Protein AF-Q4T9I2-F1 (afdb_monomer)

Organism: Tetraodon nigroviridis (NCBI:txid99883)

Radius of gyration: 19.8 Å; Cα contacts (8 Å, |Δi|>4): 60; chains: 1; bounding box: 46×40×47 Å

Sequence (97 aa):
KVNWGKSEALMAGGGLGEGLTLPGGLQWRSGGLRYLGVFLGEESFMRRNWEDSLEKTRGKLEKWKWLLPKMSFRGRTLHKTHVLYRCRKPPEKPFIK

Secondary structure (DSSP, 8-state):
---GGG--EE--SSSS-SS-PPGGGPPEESSEEEETTEEEESHHHHGGGTTTHHHHHHHHHHHHTTTGGGS-HHHHHHHHHHHHHTTPPPPSS----

pLDDT: mean 75.13, std 12.27, range [40.38, 92.0]

Foldseek 3Di:
DDDLVPDEDEDDDPDPPPDDDDPPRHDYDPAFDQDPNQTDGDPVRNCVSQPCLVVVLVVVVVVCVVVLVVDDPVVNVVVNVVSVVVNDDDPPDPPDD

Solvent-accessible surface area (backbone atoms only — not comparable to full-atom values): 6291 Å² total; per-residue (Å²): 136,86,64,41,93,81,48,78,45,64,81,84,71,94,83,75,71,95,79,66,85,51,77,76,77,37,53,83,41,82,61,47,44,76,54,99,87,42,44,40,68,38,69,80,46,34,49,65,62,50,75,56,42,65,59,57,48,48,56,53,52,59,73,40,56,81,51,48,77,79,42,55,72,68,54,44,50,53,50,53,50,55,58,48,62,77,62,58,73,77,71,98,57,82,89,76,126

Structure (mmCIF, N/CA/C/O backbone):
data_AF-Q4T9I2-F1
#
_entry.id   AF-Q4T9I2-F1
#
loop_
_atom_site.group_PDB
_atom_site.id
_atom_site.type_symbol
_atom_site.label_atom_id
_atom_site.label_alt_id
_atom_site.label_comp_id
_atom_site.label_asym_id
_atom_site.label_entity_id
_atom_site.label_seq_id
_atom_site.pdbx_PDB_ins_code
_atom_site.Cartn_x
_atom_site.Cartn_y
_atom_site.Cartn_z
_atom_site.occupancy
_atom_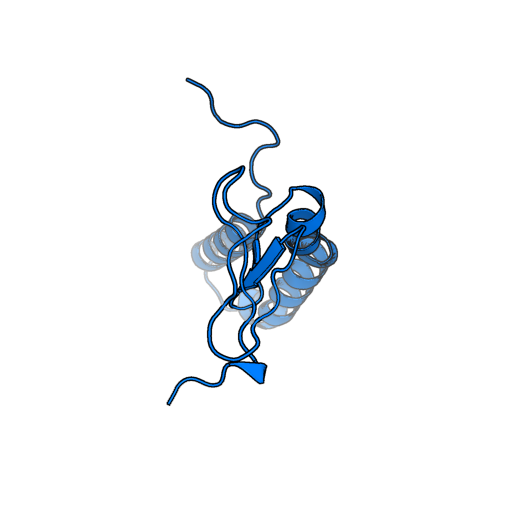site.B_iso_or_equiv
_atom_site.auth_seq_id
_atom_site.auth_comp_id
_atom_site.auth_asym_id
_atom_site.auth_atom_id
_atom_site.pdbx_PDB_model_num
ATOM 1 N N . LYS A 1 1 ? 11.654 -24.221 -7.818 1.00 72.12 1 LYS A N 1
ATOM 2 C CA . LYS A 1 1 ? 11.642 -23.719 -9.217 1.00 72.12 1 LYS A CA 1
ATOM 3 C C . LYS A 1 1 ? 11.051 -22.311 -9.206 1.00 72.12 1 LYS A C 1
ATOM 5 O O . LYS A 1 1 ? 9.924 -22.165 -8.754 1.00 72.12 1 LYS A O 1
ATOM 10 N N . VAL A 1 2 ? 11.821 -21.289 -9.585 1.00 73.06 2 VAL A N 1
ATOM 11 C CA . VAL A 1 2 ? 11.364 -19.884 -9.604 1.00 73.06 2 VAL A CA 1
ATOM 12 C C . VAL A 1 2 ? 10.504 -19.650 -10.849 1.00 73.06 2 VAL A C 1
ATOM 14 O O . VAL A 1 2 ? 10.830 -20.163 -11.919 1.00 73.06 2 VAL A O 1
ATOM 17 N N . ASN A 1 3 ? 9.390 -18.925 -10.709 1.00 77.31 3 ASN A N 1
ATOM 18 C CA . ASN A 1 3 ? 8.522 -18.564 -11.830 1.00 77.31 3 ASN A CA 1
ATOM 19 C C . ASN A 1 3 ? 8.876 -17.164 -12.338 1.00 77.31 3 ASN A C 1
ATOM 21 O O . ASN A 1 3 ? 8.281 -16.174 -11.919 1.00 77.31 3 ASN A O 1
ATOM 25 N N . TRP A 1 4 ? 9.842 -17.111 -13.250 1.00 78.19 4 TRP A N 1
ATOM 26 C CA . TRP A 1 4 ? 10.349 -15.866 -13.822 1.00 78.19 4 TRP A CA 1
ATOM 27 C C . TRP A 1 4 ? 9.269 -15.048 -14.546 1.00 78.19 4 TRP A C 1
ATOM 29 O O . TRP A 1 4 ? 9.277 -13.830 -14.454 1.00 78.19 4 TRP A O 1
ATOM 39 N N . GLY A 1 5 ? 8.257 -15.685 -15.148 1.00 73.12 5 GLY A N 1
ATOM 40 C CA . GLY A 1 5 ? 7.162 -14.975 -15.827 1.00 73.12 5 GLY A CA 1
ATOM 41 C C . GLY A 1 5 ? 6.255 -14.146 -14.906 1.00 73.12 5 GLY A C 1
ATOM 42 O O . GLY A 1 5 ? 5.460 -13.349 -15.393 1.00 73.12 5 GLY A O 1
ATOM 43 N N . LYS A 1 6 ? 6.352 -14.324 -13.581 1.00 74.06 6 LYS A N 1
ATOM 44 C CA . LYS A 1 6 ? 5.627 -13.528 -12.570 1.00 74.06 6 LYS A CA 1
ATOM 45 C C . LYS A 1 6 ? 6.547 -12.624 -11.749 1.00 74.06 6 LYS A C 1
ATOM 47 O O . LYS A 1 6 ? 6.090 -11.997 -10.794 1.00 74.06 6 LYS A O 1
ATOM 52 N N . SER A 1 7 ? 7.836 -12.616 -12.061 1.00 73.31 7 SER A N 1
ATOM 53 C CA . SER A 1 7 ? 8.844 -11.873 -11.323 1.00 73.31 7 SER A CA 1
ATOM 54 C C . SER A 1 7 ? 9.195 -10.606 -12.096 1.00 73.31 7 SER A C 1
ATOM 56 O O . SER A 1 7 ? 9.432 -10.641 -13.297 1.00 73.31 7 SER A O 1
ATOM 58 N N . GLU A 1 8 ? 9.217 -9.479 -11.395 1.00 73.69 8 GLU A N 1
ATOM 59 C CA . GLU A 1 8 ? 9.628 -8.186 -11.937 1.00 73.69 8 GLU A CA 1
ATOM 60 C C . GLU A 1 8 ? 10.957 -7.794 -11.288 1.00 73.69 8 GLU A C 1
ATOM 62 O O . GLU A 1 8 ? 11.130 -7.970 -10.078 1.00 73.69 8 GLU A O 1
ATOM 67 N N . ALA A 1 9 ? 11.889 -7.263 -12.078 1.00 74.12 9 ALA A N 1
ATOM 68 C CA . ALA A 1 9 ? 13.119 -6.692 -11.549 1.00 74.12 9 ALA A CA 1
ATOM 69 C C . ALA A 1 9 ? 12.998 -5.177 -11.443 1.00 74.12 9 ALA A C 1
ATOM 71 O O . ALA A 1 9 ? 12.687 -4.486 -12.416 1.00 74.12 9 ALA A O 1
ATOM 72 N N . LEU A 1 10 ? 13.287 -4.676 -10.246 1.00 73.50 10 LEU A N 1
ATOM 73 C CA . LEU A 1 10 ? 13.434 -3.257 -9.981 1.00 73.50 10 LEU A CA 1
ATOM 74 C C . LEU A 1 10 ? 14.902 -2.959 -9.711 1.00 73.50 10 LEU A C 1
ATOM 76 O O . LEU A 1 10 ? 15.562 -3.655 -8.939 1.00 73.50 10 LEU A O 1
ATOM 80 N N . MET A 1 11 ? 15.390 -1.898 -10.333 1.00 70.44 11 MET A N 1
ATOM 81 C CA . MET A 1 11 ? 16.733 -1.403 -10.107 1.00 70.44 11 MET A CA 1
ATOM 82 C C . MET A 1 11 ? 16.794 -0.658 -8.768 1.00 70.44 11 MET A C 1
ATOM 84 O O . MET A 1 11 ? 16.131 0.361 -8.583 1.00 70.44 11 MET A O 1
ATOM 88 N N . ALA A 1 12 ? 17.575 -1.178 -7.823 1.00 60.69 12 ALA A N 1
ATOM 89 C CA . ALA A 1 12 ? 17.846 -0.519 -6.550 1.00 60.69 12 ALA A CA 1
ATOM 90 C C . ALA A 1 12 ? 19.249 0.104 -6.603 1.00 60.69 12 ALA A C 1
ATOM 92 O O . ALA A 1 12 ? 20.245 -0.611 -6.552 1.00 60.69 12 ALA A O 1
ATOM 93 N N . GLY A 1 13 ? 19.316 1.433 -6.725 1.00 57.88 13 GLY A N 1
ATOM 94 C CA . GLY A 1 13 ? 20.568 2.189 -6.858 1.00 57.88 13 GLY A CA 1
ATOM 95 C C . GLY A 1 13 ? 20.759 2.751 -8.267 1.00 57.88 13 GLY A C 1
ATOM 96 O O . GLY A 1 13 ? 20.441 2.096 -9.254 1.00 57.88 13 GLY A O 1
ATOM 97 N N . GLY A 1 14 ? 21.225 3.997 -8.366 1.00 56.56 14 GLY A N 1
ATOM 98 C CA . GLY A 1 14 ? 21.393 4.684 -9.646 1.00 56.56 14 GLY A CA 1
ATOM 99 C C . GLY A 1 14 ? 22.595 4.158 -10.434 1.00 56.56 14 GLY A C 1
ATOM 100 O O . GLY A 1 14 ? 23.713 4.187 -9.931 1.00 56.56 14 GLY A O 1
ATOM 101 N N . GLY A 1 15 ? 22.369 3.725 -11.678 1.00 55.34 15 GLY A N 1
ATOM 102 C CA . GLY A 1 15 ? 23.402 3.751 -12.727 1.00 55.34 15 GLY A CA 1
ATOM 103 C C . GLY A 1 15 ? 23.986 2.434 -13.266 1.00 55.34 15 GLY A C 1
ATOM 104 O O . GLY A 1 15 ? 24.778 2.493 -14.191 1.00 55.34 15 GLY A O 1
ATOM 105 N N . LEU A 1 16 ? 23.613 1.248 -12.777 1.00 55.81 16 LEU A N 1
ATOM 106 C CA . LEU A 1 16 ? 24.128 -0.050 -13.279 1.00 55.81 16 LEU A CA 1
ATOM 107 C C . LEU A 1 16 ? 23.270 -0.762 -14.360 1.00 55.81 16 LEU A C 1
ATOM 109 O O . LEU A 1 16 ? 23.584 -1.882 -14.752 1.00 55.81 16 LEU A O 1
ATOM 113 N N . GLY A 1 17 ? 22.157 -0.172 -14.806 1.00 54.31 17 GLY A N 1
ATOM 114 C CA . GLY A 1 17 ? 21.007 -0.926 -15.334 1.00 54.31 17 GLY A CA 1
ATOM 115 C C . GLY A 1 17 ? 20.854 -0.987 -16.850 1.00 54.31 17 GLY A C 1
ATOM 116 O O . GLY A 1 17 ? 20.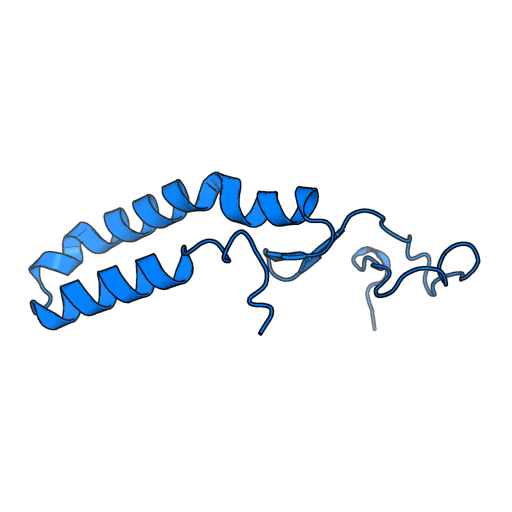065 -1.790 -17.333 1.00 54.31 17 GLY A O 1
ATOM 117 N N . GLU A 1 18 ? 21.596 -0.191 -17.616 1.00 57.00 18 GLU A N 1
ATOM 118 C CA . GLU A 1 18 ? 21.399 -0.139 -19.073 1.00 57.00 18 GLU A CA 1
ATOM 119 C C . GLU A 1 18 ? 22.055 -1.310 -19.830 1.00 57.00 18 GLU A C 1
ATOM 121 O O . GLU A 1 18 ? 21.831 -1.460 -21.026 1.00 57.00 18 GLU A O 1
ATOM 126 N N . GLY A 1 19 ? 22.814 -2.182 -19.149 1.00 57.75 19 GLY A N 1
ATOM 127 C CA . GLY A 1 19 ? 23.579 -3.260 -19.798 1.00 57.75 19 GLY A CA 1
ATOM 128 C C . GLY A 1 19 ? 23.465 -4.659 -19.186 1.00 57.75 19 GLY A C 1
ATOM 129 O O . GLY A 1 19 ? 24.141 -5.570 -19.658 1.00 57.75 19 GLY A O 1
ATOM 130 N N . LEU A 1 20 ? 22.657 -4.866 -18.139 1.00 65.00 20 LEU A N 1
ATOM 131 C CA . LEU A 1 20 ? 22.578 -6.165 -17.456 1.00 65.00 20 LEU A CA 1
ATOM 132 C C . LEU A 1 20 ? 21.374 -6.983 -17.927 1.00 65.00 20 LEU A C 1
ATOM 134 O O . LEU A 1 20 ? 20.225 -6.665 -17.617 1.00 65.00 20 LEU A O 1
ATOM 138 N N . THR A 1 21 ? 21.643 -8.079 -18.634 1.00 68.12 21 THR A N 1
ATOM 139 C CA . THR A 1 21 ? 20.627 -9.060 -19.028 1.00 68.12 21 THR A CA 1
ATOM 140 C C . THR A 1 21 ? 20.176 -9.857 -17.806 1.00 68.12 21 THR A C 1
ATOM 142 O O . THR A 1 21 ? 20.971 -10.554 -17.174 1.00 68.12 21 THR A O 1
ATOM 145 N N . LEU A 1 22 ? 18.892 -9.769 -17.461 1.00 72.69 22 LEU A N 1
ATOM 146 C CA . LEU A 1 22 ? 18.331 -10.531 -16.350 1.00 72.69 22 LEU A CA 1
ATOM 147 C C . LEU A 1 22 ? 18.132 -12.008 -16.727 1.00 72.69 22 LEU A C 1
ATOM 149 O O . LEU A 1 22 ? 17.727 -12.318 -17.853 1.00 72.69 22 LEU A O 1
ATOM 153 N N . PRO A 1 23 ? 18.344 -12.941 -15.784 1.00 75.31 23 PRO A N 1
ATOM 154 C CA . PRO A 1 23 ? 18.079 -14.351 -16.020 1.00 75.31 23 PRO A CA 1
ATOM 155 C C . PRO A 1 23 ? 16.581 -14.610 -16.238 1.00 75.31 23 PRO A C 1
ATOM 157 O O . PRO A 1 23 ? 15.719 -13.989 -15.617 1.00 75.31 23 PRO A O 1
ATOM 160 N N . GLY A 1 24 ? 16.266 -15.576 -17.104 1.00 74.38 24 GLY A N 1
ATOM 161 C CA . GLY A 1 24 ? 14.899 -16.084 -17.262 1.00 74.38 24 GLY A CA 1
ATOM 162 C C . GLY A 1 24 ? 13.926 -15.155 -17.998 1.00 74.38 24 GLY A C 1
ATOM 163 O O . GLY A 1 24 ? 12.720 -15.339 -17.855 1.00 74.38 24 GLY A O 1
ATOM 164 N N . GLY A 1 25 ? 14.423 -14.182 -18.773 1.00 71.00 25 GLY A N 1
ATOM 165 C CA . GLY A 1 25 ? 13.589 -13.271 -19.572 1.00 71.00 25 GLY A CA 1
ATOM 166 C C . GLY A 1 25 ? 12.929 -12.149 -18.767 1.00 71.00 25 GLY A C 1
ATOM 167 O O . GLY A 1 25 ? 11.985 -11.523 -19.250 1.00 71.00 25 GLY A O 1
ATOM 168 N N . LEU A 1 26 ? 13.412 -11.899 -17.545 1.00 74.00 26 LEU A N 1
ATOM 169 C CA . LEU A 1 26 ? 12.952 -10.788 -16.719 1.00 74.00 26 LEU A CA 1
ATOM 170 C C . LEU A 1 26 ? 13.192 -9.452 -17.419 1.00 74.00 26 LEU A C 1
ATOM 172 O O . LEU A 1 26 ? 14.245 -9.222 -18.007 1.00 74.00 26 LEU A O 1
ATOM 176 N N . GLN A 1 27 ? 12.210 -8.566 -17.316 1.00 72.62 27 GLN A N 1
ATOM 177 C CA . GLN A 1 27 ? 12.303 -7.206 -17.827 1.00 72.62 27 GLN A CA 1
ATOM 178 C C . GLN A 1 27 ? 12.605 -6.253 -16.674 1.00 72.62 27 GLN A C 1
ATOM 180 O O . GLN A 1 27 ? 12.025 -6.373 -15.588 1.00 72.62 27 GLN A O 1
ATOM 185 N N . TRP A 1 28 ? 13.505 -5.304 -16.919 1.00 73.25 28 TRP A N 1
ATOM 186 C CA . TRP A 1 28 ? 13.702 -4.177 -16.019 1.00 73.25 28 TRP A CA 1
ATOM 187 C C . TRP A 1 28 ? 12.464 -3.295 -16.050 1.00 73.25 28 TRP A C 1
ATOM 189 O O . TRP A 1 28 ? 11.999 -2.891 -17.117 1.00 73.25 28 TRP A O 1
ATOM 199 N N . ARG A 1 29 ? 11.940 -2.970 -14.871 1.00 72.06 29 ARG A N 1
ATOM 200 C CA . ARG A 1 29 ? 10.857 -2.004 -14.736 1.00 72.06 29 ARG A CA 1
ATOM 201 C C . ARG A 1 29 ? 11.403 -0.704 -14.163 1.00 72.06 29 ARG A C 1
ATOM 203 O O . ARG A 1 29 ? 11.991 -0.698 -13.084 1.00 72.06 29 ARG A O 1
ATOM 210 N N . SER A 1 30 ? 11.190 0.396 -14.875 1.00 67.81 30 SER A N 1
ATOM 211 C CA . SER A 1 30 ? 11.458 1.747 -14.385 1.00 67.81 30 SER A CA 1
ATOM 212 C C . SER A 1 30 ? 10.243 2.297 -13.620 1.00 67.81 30 SER A C 1
ATOM 214 O O . SER A 1 30 ? 9.096 1.939 -13.895 1.00 67.81 30 SER A O 1
ATOM 216 N N . GLY A 1 31 ? 10.491 3.134 -12.609 1.00 68.88 31 GLY A N 1
ATOM 217 C CA . GLY A 1 31 ? 9.458 3.857 -11.848 1.00 68.88 31 GLY A CA 1
ATOM 218 C C . GLY A 1 31 ? 9.010 3.206 -10.529 1.00 68.88 31 GLY A C 1
ATOM 219 O O . GLY A 1 31 ? 8.743 3.920 -9.564 1.00 68.88 31 GLY A O 1
ATOM 220 N N . GLY A 1 32 ? 8.981 1.872 -10.413 1.00 75.06 32 GLY A N 1
ATOM 221 C CA . GLY A 1 32 ? 8.668 1.212 -9.136 1.00 75.06 32 GLY A CA 1
ATOM 222 C C . GLY A 1 32 ? 8.161 -0.230 -9.221 1.00 75.06 32 GLY A C 1
ATOM 223 O O . GLY A 1 32 ? 7.860 -0.743 -10.296 1.00 75.06 32 GLY A O 1
ATOM 224 N N . LEU A 1 33 ? 8.068 -0.891 -8.063 1.00 82.56 33 LEU A N 1
ATOM 225 C CA . LEU A 1 33 ? 7.652 -2.286 -7.888 1.00 82.56 33 LEU A CA 1
ATOM 226 C C . LEU A 1 33 ? 6.484 -2.384 -6.912 1.00 82.56 33 LEU A C 1
ATOM 228 O O . LEU A 1 33 ? 6.491 -1.762 -5.849 1.00 82.56 33 LEU A O 1
ATOM 232 N N . ARG A 1 34 ? 5.494 -3.220 -7.230 1.00 82.75 34 ARG A N 1
ATOM 233 C CA . ARG A 1 34 ? 4.446 -3.586 -6.275 1.00 82.75 34 ARG A CA 1
ATOM 234 C C . ARG A 1 34 ? 4.829 -4.879 -5.566 1.00 82.75 34 ARG A C 1
ATOM 236 O O . ARG A 1 34 ? 4.823 -5.945 -6.173 1.00 82.75 34 ARG A O 1
ATOM 243 N N . TYR A 1 35 ? 5.072 -4.801 -4.266 1.00 79.25 35 TYR A N 1
ATOM 244 C CA . TYR A 1 35 ? 5.403 -5.948 -3.432 1.00 79.25 35 TYR A CA 1
ATOM 245 C C . TYR A 1 35 ? 4.391 -6.099 -2.296 1.00 79.25 35 TYR A C 1
ATOM 247 O O . TYR A 1 35 ? 4.161 -5.167 -1.531 1.00 79.25 35 TYR A O 1
ATOM 255 N N . LEU A 1 36 ? 3.737 -7.264 -2.206 1.00 79.56 36 LEU A N 1
ATOM 256 C CA . LEU A 1 36 ? 2.721 -7.569 -1.180 1.00 79.56 36 LEU A CA 1
ATOM 257 C C . LEU A 1 36 ? 1.608 -6.508 -1.056 1.00 79.56 36 LEU A C 1
ATOM 259 O O . LEU A 1 36 ? 1.068 -6.259 0.019 1.00 79.56 36 LEU A O 1
ATOM 263 N N . GLY A 1 37 ? 1.252 -5.871 -2.175 1.00 77.88 37 GLY A N 1
ATOM 264 C CA . GLY A 1 37 ? 0.241 -4.815 -2.203 1.00 77.88 37 GLY A CA 1
ATOM 265 C C . GLY A 1 37 ? 0.754 -3.412 -1.867 1.00 77.88 37 GLY A C 1
ATOM 266 O O . GLY A 1 37 ? -0.044 -2.483 -1.942 1.00 77.88 37 GLY A O 1
ATOM 267 N N . VAL A 1 38 ? 2.044 -3.252 -1.563 1.00 80.88 38 VAL A N 1
ATOM 268 C CA . VAL A 1 38 ? 2.713 -1.965 -1.341 1.00 80.88 38 VAL A CA 1
ATOM 269 C C . VAL A 1 38 ? 3.494 -1.575 -2.593 1.00 80.88 38 VAL A C 1
ATOM 271 O O . VAL A 1 38 ? 4.244 -2.377 -3.143 1.00 80.88 38 VAL A O 1
ATOM 274 N N . PHE A 1 39 ? 3.305 -0.349 -3.057 1.00 83.94 39 PHE A N 1
ATOM 275 C CA . PHE A 1 39 ? 4.045 0.257 -4.156 1.00 83.94 39 PHE A CA 1
ATOM 276 C C . PHE A 1 39 ? 5.340 0.880 -3.618 1.00 83.94 39 PHE A C 1
ATOM 278 O O . PHE A 1 39 ? 5.309 1.689 -2.694 1.00 83.94 39 PHE A O 1
ATOM 285 N N . LEU A 1 40 ? 6.478 0.489 -4.173 1.00 82.00 40 LEU A N 1
ATOM 286 C CA . LEU A 1 40 ? 7.821 0.936 -3.800 1.00 82.00 40 LEU A CA 1
ATOM 287 C C . LEU A 1 40 ? 8.488 1.560 -5.028 1.00 82.00 40 LEU A C 1
ATOM 289 O O . LEU A 1 40 ? 8.212 1.121 -6.141 1.00 82.00 40 LEU A O 1
ATOM 293 N N . GLY A 1 41 ? 9.381 2.532 -4.851 1.00 79.69 41 GLY A N 1
ATOM 294 C CA . GLY A 1 41 ? 10.114 3.154 -5.958 1.00 79.69 41 GLY A CA 1
ATOM 295 C C . GLY A 1 41 ? 10.006 4.671 -5.937 1.00 79.69 41 GLY A C 1
ATOM 296 O O . GLY A 1 41 ? 10.183 5.285 -4.888 1.00 79.69 41 GLY A O 1
ATOM 297 N N . GLU A 1 42 ? 9.727 5.264 -7.093 1.00 79.88 42 GLU A N 1
ATOM 298 C CA . GLU A 1 42 ? 9.606 6.712 -7.253 1.00 79.88 42 GLU A CA 1
ATOM 299 C C . GLU A 1 42 ? 8.449 7.279 -6.413 1.00 79.88 42 GLU A C 1
ATOM 301 O O . GLU A 1 42 ? 7.446 6.603 -6.166 1.00 79.88 42 GLU A O 1
ATOM 306 N N . GLU A 1 43 ? 8.553 8.539 -5.984 1.00 76.94 43 GLU A N 1
ATOM 307 C CA . GLU A 1 43 ? 7.522 9.191 -5.168 1.00 76.94 43 GLU A CA 1
ATOM 308 C C . GLU A 1 43 ? 6.148 9.184 -5.860 1.00 76.94 43 GLU A C 1
ATOM 310 O O . GLU A 1 43 ? 5.126 8.896 -5.229 1.00 76.94 43 GLU A O 1
ATOM 315 N N . SER A 1 44 ? 6.129 9.416 -7.175 1.00 80.38 44 SER A N 1
ATOM 316 C CA . SER A 1 44 ? 4.932 9.355 -8.020 1.00 80.38 44 SER A CA 1
ATOM 317 C C . SER A 1 44 ? 4.259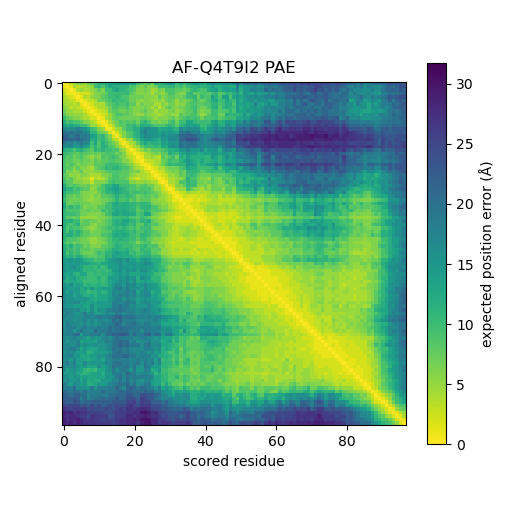 7.976 -7.971 1.00 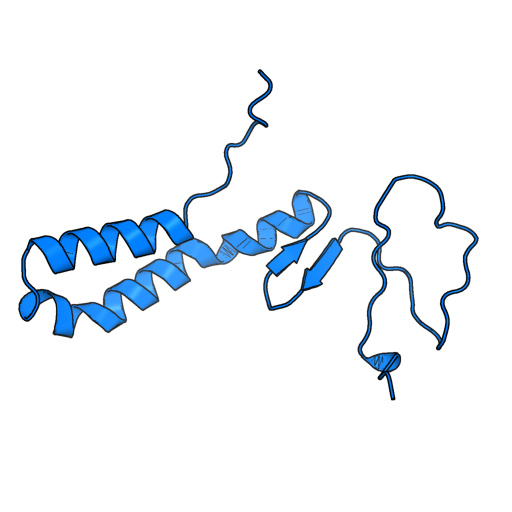80.38 44 SER A C 1
ATOM 319 O O . SER A 1 44 ? 3.033 7.878 -7.890 1.00 80.38 44 SER A O 1
ATOM 321 N N . PHE A 1 45 ? 5.048 6.902 -7.927 1.00 79.75 45 PHE A N 1
ATOM 322 C CA . PHE A 1 45 ? 4.563 5.529 -7.827 1.00 79.75 45 PHE A CA 1
ATOM 323 C C . PHE A 1 45 ? 4.134 5.171 -6.397 1.00 79.75 45 PHE A C 1
ATOM 325 O O . PHE A 1 45 ? 3.103 4.525 -6.198 1.00 79.75 45 PHE A O 1
ATOM 332 N N . MET A 1 46 ? 4.864 5.646 -5.383 1.00 81.94 46 MET A N 1
ATOM 333 C CA . MET A 1 46 ? 4.518 5.460 -3.969 1.00 81.94 46 MET A CA 1
ATOM 334 C C . MET A 1 46 ? 3.233 6.192 -3.565 1.00 81.94 46 MET A C 1
ATOM 336 O O . MET A 1 46 ? 2.556 5.747 -2.632 1.00 81.94 46 MET A O 1
ATOM 340 N N . ARG A 1 47 ? 2.845 7.269 -4.265 1.00 82.81 47 ARG A N 1
ATOM 341 C CA . ARG A 1 47 ? 1.559 7.960 -4.049 1.00 82.81 47 ARG A CA 1
ATOM 342 C C . ARG A 1 47 ? 0.351 7.029 -4.182 1.00 82.81 47 ARG A C 1
ATOM 344 O O . ARG A 1 47 ? -0.596 7.183 -3.411 1.00 82.81 47 ARG A O 1
ATOM 351 N N . ARG A 1 48 ? 0.429 6.000 -5.034 1.00 83.62 48 ARG A N 1
ATOM 352 C CA . ARG A 1 48 ? -0.628 4.985 -5.215 1.00 83.62 48 ARG A CA 1
ATOM 353 C C . ARG A 1 48 ? -0.936 4.174 -3.956 1.00 83.62 48 ARG A C 1
ATOM 355 O O . ARG A 1 48 ? -2.028 3.631 -3.820 1.00 83.62 48 ARG A O 1
ATOM 362 N N . ASN A 1 49 ? -0.017 4.114 -2.988 1.00 83.06 49 ASN A N 1
ATOM 363 C CA . ASN A 1 49 ? -0.313 3.508 -1.683 1.00 83.06 49 ASN A CA 1
ATOM 364 C C . ASN A 1 49 ? -1.410 4.263 -0.918 1.00 83.06 49 ASN A C 1
ATOM 366 O O . ASN A 1 49 ? -2.072 3.682 -0.055 1.00 83.06 49 ASN A O 1
ATOM 370 N N . TRP A 1 50 ? -1.586 5.553 -1.214 1.00 80.62 50 TRP A N 1
ATOM 371 C CA . TRP A 1 50 ? -2.393 6.474 -0.421 1.00 80.62 50 TRP A CA 1
ATOM 372 C C . TRP A 1 50 ? -3.728 6.852 -1.060 1.00 80.62 50 TRP A C 1
ATOM 374 O O . TRP A 1 50 ? -4.596 7.312 -0.320 1.00 80.62 50 TRP A O 1
ATOM 384 N N . GLU A 1 51 ? -3.908 6.642 -2.367 1.00 82.06 51 GLU A N 1
ATOM 385 C CA . GLU A 1 51 ? -5.090 7.083 -3.133 1.00 82.06 51 GLU A CA 1
ATOM 386 C C . GLU A 1 51 ? -6.419 6.651 -2.480 1.00 82.06 51 GLU A C 1
ATOM 388 O O . GLU A 1 51 ? -7.257 7.502 -2.206 1.00 82.06 51 GLU A O 1
ATOM 393 N N . ASP A 1 52 ? -6.558 5.390 -2.053 1.00 80.06 52 ASP A N 1
ATOM 394 C CA . ASP A 1 52 ? -7.788 4.910 -1.381 1.00 80.06 52 ASP A CA 1
ATOM 395 C C . ASP A 1 52 ? -7.628 4.745 0.137 1.00 80.06 52 ASP A C 1
ATOM 397 O O . ASP A 1 52 ? -8.395 4.027 0.791 1.00 80.06 52 ASP A O 1
ATOM 401 N N . SER A 1 53 ? -6.564 5.294 0.723 1.00 81.69 53 SER A N 1
ATOM 402 C CA . SER A 1 53 ? -6.235 5.029 2.129 1.00 81.69 53 SER A CA 1
ATOM 403 C C . SER A 1 53 ? -7.366 5.466 3.063 1.00 81.69 53 SER A C 1
ATOM 405 O O . SER A 1 53 ? -7.738 4.709 3.963 1.00 81.69 53 SER A O 1
ATOM 407 N N . LEU A 1 54 ? -7.987 6.621 2.807 1.00 81.75 54 LEU A N 1
ATOM 408 C CA . LEU A 1 54 ? -9.125 7.128 3.577 1.00 81.75 54 LEU A CA 1
ATOM 409 C C . LEU A 1 54 ? -10.358 6.229 3.456 1.00 81.75 54 LEU A C 1
ATOM 411 O O . LEU A 1 54 ? -10.934 5.854 4.478 1.00 81.75 54 LEU A O 1
ATOM 415 N N . GLU A 1 55 ? -10.732 5.817 2.246 1.00 85.88 55 GLU A N 1
ATOM 416 C CA . GLU A 1 55 ? -11.889 4.941 2.038 1.00 85.88 55 GLU A CA 1
ATOM 417 C C . GLU A 1 55 ? -11.683 3.559 2.663 1.00 85.88 55 GLU A C 1
ATOM 419 O O . GLU A 1 55 ? -12.559 3.054 3.369 1.00 85.88 55 GLU A O 1
ATOM 424 N N . LYS A 1 56 ? -10.484 2.979 2.519 1.00 84.00 56 LYS A N 1
ATOM 425 C CA . LYS A 1 56 ? -10.104 1.717 3.178 1.00 84.00 56 LYS A CA 1
ATOM 426 C C . LYS A 1 56 ? -10.178 1.836 4.702 1.00 84.00 56 LYS A C 1
ATOM 428 O O . LYS A 1 56 ? -10.569 0.880 5.376 1.00 84.00 56 LYS A O 1
ATOM 433 N N . THR A 1 57 ? -9.814 2.992 5.253 1.00 84.44 57 THR A N 1
ATOM 434 C CA . THR A 1 57 ? -9.893 3.275 6.696 1.00 84.44 57 THR A CA 1
ATOM 435 C C . THR A 1 57 ? -11.333 3.401 7.154 1.00 84.44 57 THR A C 1
ATOM 437 O O . THR A 1 57 ? -11.724 2.759 8.129 1.00 84.44 57 THR A O 1
ATOM 440 N N . ARG A 1 58 ? -12.140 4.174 6.423 1.00 86.25 58 ARG A N 1
ATOM 441 C CA . ARG A 1 58 ? -13.566 4.346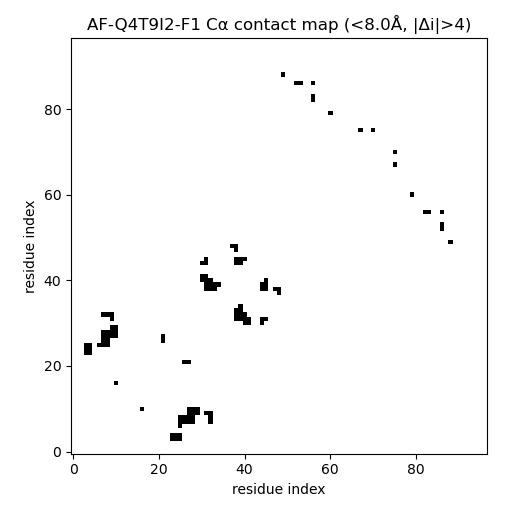 6.691 1.00 86.25 58 ARG A CA 1
ATOM 442 C C . ARG A 1 58 ? -14.281 3.003 6.640 1.00 86.25 58 ARG A C 1
ATOM 444 O O . ARG A 1 58 ? -14.925 2.643 7.614 1.00 86.25 58 ARG A O 1
ATOM 451 N N . GLY A 1 59 ? -14.080 2.209 5.590 1.00 87.56 59 GLY A N 1
ATOM 452 C CA . GLY A 1 59 ? -14.671 0.875 5.468 1.00 87.56 59 GLY A CA 1
ATOM 453 C C . GLY A 1 59 ? -14.274 -0.069 6.608 1.00 87.56 59 GLY A C 1
ATOM 454 O O . GLY A 1 59 ? -15.105 -0.831 7.100 1.00 87.56 59 GLY A O 1
ATOM 455 N N . LYS A 1 60 ? -13.026 0.003 7.092 1.00 85.44 60 LYS A N 1
ATOM 456 C CA . LYS A 1 60 ? -12.613 -0.724 8.304 1.00 85.44 60 LYS A CA 1
ATOM 457 C C . LYS A 1 60 ? -13.352 -0.214 9.536 1.00 85.44 60 LYS A C 1
ATOM 459 O O . LYS A 1 60 ? -13.850 -1.030 10.293 1.00 85.44 60 LYS A O 1
ATOM 464 N N . LEU A 1 61 ? -13.467 1.095 9.733 1.00 85.75 61 LEU A N 1
ATOM 465 C CA . LEU A 1 61 ? -14.154 1.648 10.900 1.00 85.75 61 LEU A CA 1
ATOM 466 C C . LEU A 1 61 ? -15.660 1.325 10.893 1.00 85.75 61 LEU A C 1
ATOM 468 O O . LEU A 1 61 ? -16.210 0.951 11.927 1.00 85.75 61 LEU A O 1
ATOM 472 N N . GLU A 1 62 ? -16.303 1.384 9.723 1.00 88.94 62 GLU A N 1
ATOM 473 C CA . GLU A 1 62 ? -17.704 0.996 9.514 1.00 88.94 62 GLU A CA 1
ATOM 474 C C . GLU A 1 62 ? -17.947 -0.471 9.889 1.00 88.94 62 GLU A C 1
ATOM 476 O O . GLU A 1 62 ? -18.877 -0.768 10.637 1.00 88.94 62 GLU A O 1
ATOM 481 N N . LYS A 1 63 ? -17.064 -1.391 9.474 1.00 87.38 63 LYS A N 1
ATOM 482 C CA . LYS A 1 63 ? -17.158 -2.817 9.844 1.00 87.38 63 LYS A CA 1
ATOM 483 C C . LYS A 1 63 ? -17.126 -3.056 11.350 1.00 87.38 63 LYS A C 1
ATOM 485 O O . LYS A 1 63 ? -17.654 -4.063 11.808 1.00 87.38 63 LYS A O 1
ATOM 490 N N . TRP A 1 64 ? -16.499 -2.165 12.111 1.00 85.00 64 TRP A N 1
ATOM 491 C CA . TRP A 1 64 ? -16.358 -2.302 13.558 1.00 85.00 64 TRP A CA 1
ATOM 492 C C . TRP A 1 64 ? -17.423 -1.515 14.328 1.00 85.00 64 TRP A C 1
ATOM 494 O O . TRP A 1 64 ? -17.516 -1.679 15.544 1.00 85.00 64 TRP A O 1
ATOM 504 N N . LYS A 1 65 ? -18.284 -0.729 13.659 1.00 86.56 65 LYS A N 1
ATOM 505 C CA . LYS A 1 65 ? -19.349 0.055 14.313 1.00 86.56 65 LYS A CA 1
ATOM 506 C C . LYS A 1 65 ? -20.267 -0.774 15.200 1.00 86.56 65 LYS A C 1
ATOM 508 O O . LYS A 1 65 ? -20.661 -0.288 16.250 1.00 86.56 65 LYS A O 1
ATOM 513 N N . TRP A 1 66 ? -20.576 -2.011 14.821 1.00 87.69 66 TRP A N 1
ATOM 514 C CA . TRP A 1 66 ? -21.429 -2.888 15.630 1.00 87.69 66 TRP A CA 1
ATOM 515 C C . TRP A 1 66 ? -20.713 -3.443 16.876 1.00 87.69 66 TRP A C 1
ATOM 517 O O . TRP A 1 66 ? -21.366 -3.796 17.858 1.00 87.69 66 TRP A O 1
ATOM 527 N N . LEU A 1 67 ? -19.376 -3.512 16.857 1.00 85.88 67 LEU A N 1
ATOM 528 C CA . LEU A 1 67 ? -18.558 -4.042 17.952 1.00 85.88 67 LEU A CA 1
ATOM 529 C C . LEU A 1 67 ? -18.100 -2.945 18.924 1.00 85.88 67 LEU A C 1
ATOM 531 O O . LEU A 1 67 ? -17.951 -3.206 20.116 1.00 85.88 67 LEU A O 1
ATOM 535 N N . LEU A 1 68 ? -17.918 -1.708 18.445 1.00 83.88 68 LEU A N 1
ATOM 536 C CA . LEU A 1 68 ? -17.494 -0.566 19.267 1.00 83.88 68 LEU A CA 1
ATOM 537 C C . LEU A 1 68 ? -18.368 -0.346 20.527 1.00 83.88 68 LEU A C 1
ATOM 539 O O . LEU A 1 68 ? -17.789 -0.091 21.589 1.00 83.88 68 LEU A O 1
ATOM 543 N N . PRO A 1 69 ? -19.713 -0.472 20.482 1.00 87.38 69 PRO A N 1
ATOM 544 C CA . PRO A 1 69 ? -20.564 -0.360 21.670 1.00 87.38 69 PRO A CA 1
ATOM 545 C C . PRO A 1 69 ? -20.317 -1.458 22.710 1.00 87.38 69 PRO A C 1
ATOM 547 O O . PRO A 1 69 ? -20.483 -1.212 23.899 1.00 87.38 69 PRO A O 1
ATOM 550 N N . LYS A 1 70 ? -19.879 -2.647 22.276 1.00 89.69 70 LYS A N 1
ATOM 551 C CA . LYS A 1 70 ? -19.605 -3.810 23.138 1.00 89.69 70 LYS A CA 1
ATOM 552 C C . LYS A 1 70 ? -18.201 -3.786 23.754 1.00 89.69 70 LYS A C 1
ATOM 554 O O . LYS A 1 70 ? -17.887 -4.613 24.602 1.00 89.69 70 LYS A O 1
ATOM 559 N N . MET A 1 71 ? -17.342 -2.860 23.324 1.00 88.38 71 MET A N 1
ATOM 560 C CA . MET A 1 71 ? -15.989 -2.692 23.855 1.00 88.38 71 MET A CA 1
ATOM 561 C C . MET A 1 71 ? -15.934 -1.677 24.999 1.00 88.38 71 MET A C 1
ATOM 563 O O . MET A 1 71 ? -16.708 -0.723 25.055 1.00 88.38 71 MET A O 1
ATOM 567 N N . SER A 1 72 ? -14.933 -1.825 25.868 1.00 92.00 72 SER A N 1
ATOM 568 C CA . SER A 1 72 ? -14.586 -0.801 26.855 1.00 92.00 72 SER A CA 1
ATOM 569 C C . SER A 1 72 ? -14.117 0.494 26.177 1.00 92.00 72 SER A C 1
ATOM 571 O O . SER A 1 72 ? -13.632 0.489 25.040 1.00 92.00 72 SER A O 1
ATOM 573 N N . PHE A 1 73 ? -14.208 1.623 26.886 1.00 87.56 73 PHE A N 1
ATOM 574 C CA . PHE A 1 73 ? -13.731 2.915 26.380 1.00 87.56 73 PHE A CA 1
ATOM 575 C C . PHE A 1 73 ? -12.258 2.859 25.942 1.00 87.56 73 PHE A C 1
ATOM 577 O O . PHE A 1 73 ? -11.921 3.308 24.848 1.00 87.56 73 PHE A O 1
ATOM 584 N N . ARG A 1 74 ? -11.399 2.205 26.737 1.00 89.56 74 ARG A N 1
ATOM 585 C CA . ARG A 1 74 ? -9.980 2.005 26.409 1.00 89.56 74 ARG A CA 1
ATOM 586 C C . ARG A 1 74 ? -9.789 1.184 25.130 1.00 89.56 74 ARG A C 1
ATOM 588 O O . ARG A 1 74 ? -8.954 1.543 24.304 1.00 89.56 74 ARG A O 1
ATOM 595 N N . GLY A 1 75 ? -10.592 0.134 24.937 1.00 87.56 75 GLY A N 1
ATOM 596 C CA . GLY A 1 75 ? -10.576 -0.680 23.718 1.00 87.56 75 GLY A CA 1
ATOM 597 C C . GLY A 1 75 ? -10.965 0.120 22.474 1.00 87.56 75 GLY A C 1
ATOM 598 O O . GLY A 1 75 ? -10.277 0.051 21.454 1.00 87.56 75 GLY A O 1
ATOM 599 N N . ARG A 1 76 ? -12.003 0.961 22.575 1.00 87.62 76 ARG A N 1
ATOM 600 C CA . ARG A 1 76 ? -12.416 1.859 21.483 1.00 87.62 76 AR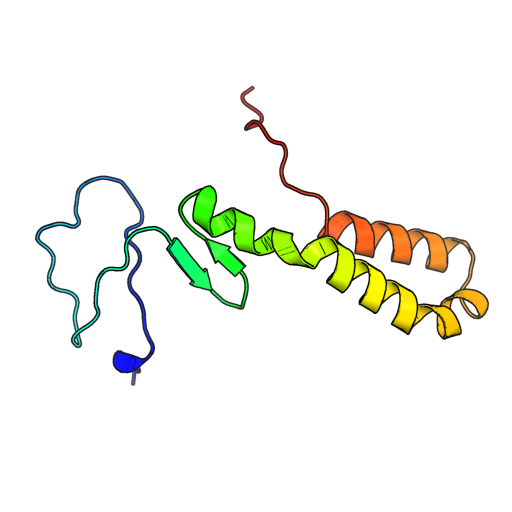G A CA 1
ATOM 601 C C . ARG A 1 76 ? -11.314 2.843 21.096 1.00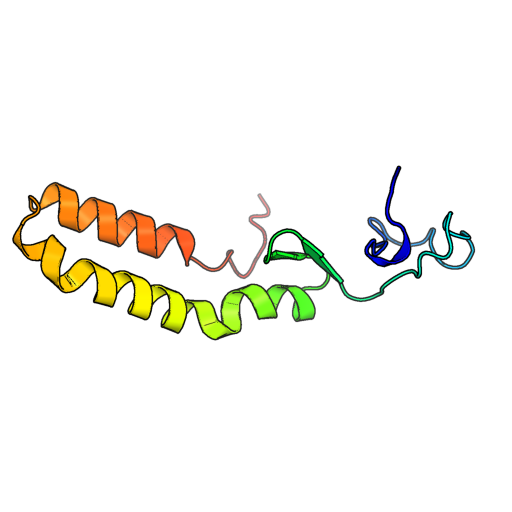 87.62 76 ARG A C 1
ATOM 603 O O . ARG A 1 76 ? -11.079 3.052 19.906 1.00 87.62 76 ARG A O 1
ATOM 610 N N . THR A 1 77 ? -10.649 3.442 22.082 1.00 86.75 77 THR A N 1
ATOM 611 C CA . THR A 1 77 ? -9.563 4.399 21.842 1.00 86.75 77 THR A CA 1
ATOM 612 C C . THR A 1 77 ? -8.377 3.713 21.179 1.00 86.75 77 THR A C 1
ATOM 614 O O . THR A 1 77 ? -7.963 4.149 20.112 1.00 86.75 77 THR A O 1
ATOM 617 N N . LEU A 1 78 ? -7.905 2.583 21.718 1.00 86.69 78 LEU A N 1
ATOM 618 C CA . LEU A 1 78 ? -6.794 1.824 21.130 1.00 86.69 78 LEU A CA 1
ATOM 619 C C . LEU A 1 78 ? -7.078 1.393 19.690 1.00 86.69 78 LEU A C 1
ATOM 621 O O . LEU A 1 78 ? -6.204 1.512 18.834 1.00 86.69 78 LEU A O 1
ATOM 625 N N . HIS A 1 79 ? -8.300 0.942 19.400 1.00 84.06 79 HIS A N 1
ATOM 626 C CA . HIS A 1 79 ? -8.685 0.553 18.048 1.00 84.06 79 HIS A CA 1
ATOM 627 C C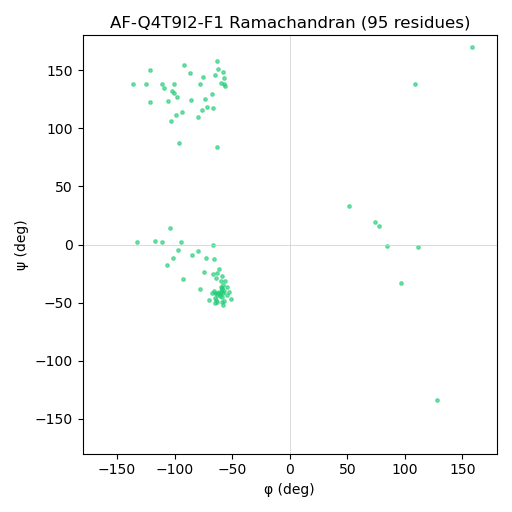 . HIS A 1 79 ? -8.623 1.735 17.072 1.00 84.06 79 HIS A C 1
ATOM 629 O O . HIS A 1 79 ? -7.996 1.626 16.017 1.00 84.06 79 HIS A O 1
ATOM 635 N N . LYS A 1 80 ? -9.219 2.880 17.435 1.00 83.75 80 LYS A N 1
ATOM 636 C CA . LYS A 1 80 ? -9.149 4.109 16.627 1.00 83.75 80 LYS A CA 1
ATOM 637 C C . LYS A 1 80 ? -7.702 4.530 16.398 1.00 83.75 80 LYS A C 1
ATOM 639 O O . LYS A 1 80 ? -7.311 4.768 15.260 1.00 83.75 80 LYS A O 1
ATOM 644 N N . THR A 1 81 ? -6.906 4.566 17.461 1.00 84.44 81 THR A N 1
ATOM 645 C CA . THR A 1 81 ? -5.491 4.929 17.411 1.00 84.44 81 THR A CA 1
ATOM 646 C C . THR A 1 81 ? -4.726 4.002 16.467 1.00 84.44 81 THR A C 1
ATOM 648 O O . THR A 1 81 ? -4.096 4.477 15.529 1.00 84.44 81 THR A O 1
ATOM 651 N N . HIS A 1 82 ? -4.844 2.685 16.626 1.00 85.88 82 HIS A N 1
ATOM 652 C CA . HIS A 1 82 ? -4.165 1.705 15.777 1.00 85.88 82 HIS A CA 1
ATOM 653 C C . HIS A 1 82 ? -4.561 1.816 14.294 1.00 85.88 82 HIS A C 1
ATOM 655 O O . HIS A 1 82 ? -3.702 1.767 13.412 1.00 85.88 82 HIS A O 1
ATOM 661 N N . VAL A 1 83 ? -5.853 2.000 14.007 1.00 82.81 83 VAL A N 1
ATOM 662 C CA . VAL A 1 83 ? -6.349 2.197 12.637 1.00 82.81 83 VAL A CA 1
ATOM 663 C C . VAL A 1 83 ? -5.786 3.487 12.027 1.00 82.81 83 VAL A C 1
ATOM 665 O O . VAL A 1 83 ? -5.344 3.461 10.882 1.00 82.81 83 VAL A O 1
ATOM 668 N N . LEU A 1 84 ? -5.721 4.577 12.796 1.00 78.75 84 LEU A N 1
ATOM 669 C CA . LEU A 1 84 ? -5.153 5.856 12.353 1.00 78.75 84 LEU A CA 1
ATOM 670 C C . LEU A 1 84 ? -3.637 5.788 12.123 1.00 78.75 84 LEU A C 1
ATOM 672 O O . LEU A 1 84 ? -3.155 6.300 11.115 1.00 78.75 84 LEU A O 1
ATOM 676 N N . TYR A 1 85 ? -2.881 5.120 13.002 1.00 78.00 85 TYR A N 1
ATOM 677 C CA . TYR A 1 85 ? -1.430 4.949 12.837 1.00 78.00 85 TYR A CA 1
ATOM 678 C C . TYR A 1 85 ? -1.075 4.248 11.527 1.00 78.00 85 TYR A C 1
ATOM 680 O O . TYR A 1 85 ? -0.086 4.592 10.887 1.00 78.00 85 TYR A O 1
ATOM 688 N N . ARG A 1 86 ? -1.909 3.303 11.093 1.00 69.81 86 ARG A N 1
ATOM 689 C CA . ARG A 1 86 ? -1.704 2.557 9.849 1.00 69.81 86 ARG A CA 1
ATOM 690 C C . ARG A 1 86 ? -1.975 3.379 8.584 1.00 69.81 86 ARG A C 1
ATOM 692 O O . ARG A 1 86 ? -1.642 2.931 7.492 1.00 69.81 86 ARG A O 1
ATOM 699 N N . CYS A 1 87 ? -2.582 4.552 8.735 1.00 66.00 87 CYS A N 1
ATOM 700 C CA . CYS A 1 87 ? -2.989 5.435 7.643 1.00 66.00 87 CYS A CA 1
ATOM 701 C C . CYS A 1 87 ? -2.273 6.785 7.676 1.00 66.00 87 CYS A C 1
ATOM 703 O O . CYS A 1 87 ? -2.546 7.648 6.844 1.00 66.00 87 CYS A O 1
ATOM 705 N N . ARG A 1 88 ? -1.342 6.969 8.617 1.00 64.69 88 ARG A N 1
ATOM 706 C CA . ARG A 1 88 ? -0.510 8.162 8.687 1.00 64.69 88 ARG A CA 1
ATOM 707 C C . ARG A 1 88 ? 0.409 8.190 7.464 1.00 64.69 88 ARG A C 1
ATOM 709 O O . ARG A 1 88 ? 1.240 7.298 7.302 1.00 64.69 88 ARG A O 1
ATOM 716 N N . LYS A 1 89 ? 0.261 9.217 6.620 1.00 60.12 89 LYS A N 1
ATOM 717 C CA . LYS A 1 89 ? 1.238 9.503 5.564 1.00 60.12 89 LYS A CA 1
ATOM 718 C C . LYS A 1 89 ? 2.630 9.694 6.189 1.00 60.12 89 LYS A C 1
ATOM 720 O O . LYS A 1 89 ? 2.717 10.272 7.280 1.00 60.12 89 LYS A O 1
ATOM 725 N N . PRO A 1 90 ? 3.709 9.244 5.524 1.00 55.50 90 PRO A N 1
ATOM 726 C CA . PRO A 1 90 ? 5.057 9.623 5.914 1.00 55.50 90 PRO A CA 1
ATOM 727 C C . PRO A 1 90 ? 5.185 11.155 5.876 1.00 55.50 90 PRO A C 1
ATOM 729 O O . PRO A 1 90 ? 4.493 11.801 5.084 1.00 55.50 90 PRO A O 1
ATOM 732 N N . PRO A 1 91 ? 6.016 11.750 6.748 1.00 52.72 91 PRO A N 1
ATOM 733 C CA . PRO A 1 91 ? 6.257 13.186 6.722 1.00 52.72 91 PRO A CA 1
ATOM 734 C C . PRO A 1 91 ? 6.773 13.603 5.338 1.00 52.72 91 PRO A C 1
ATOM 736 O O . PRO A 1 91 ? 7.619 12.926 4.763 1.00 52.72 91 PRO A O 1
ATOM 739 N N . GLU A 1 92 ? 6.273 14.728 4.820 1.00 54.53 92 GLU A N 1
ATOM 740 C CA . GLU A 1 92 ? 6.613 15.264 3.486 1.00 54.53 92 GLU A CA 1
ATOM 741 C C . GLU A 1 92 ? 8.078 15.723 3.362 1.00 54.53 92 GLU A C 1
ATOM 743 O O . GLU A 1 92 ? 8.509 16.176 2.307 1.00 54.53 92 GLU A O 1
ATOM 748 N N . LYS A 1 93 ? 8.867 15.599 4.434 1.00 40.38 93 LYS A N 1
ATOM 749 C CA . LYS A 1 93 ? 10.308 15.837 4.434 1.00 40.38 93 LYS A CA 1
ATOM 750 C C . LYS A 1 93 ? 10.998 14.729 5.227 1.00 40.38 93 LYS A C 1
ATOM 752 O O . LYS A 1 93 ? 10.493 14.362 6.296 1.00 40.38 93 LY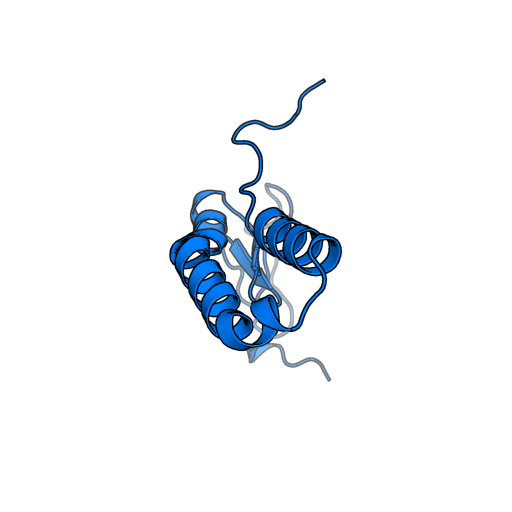S A O 1
ATOM 757 N N . PRO A 1 94 ? 12.143 14.204 4.755 1.00 45.88 94 PRO A N 1
ATOM 758 C CA . PRO A 1 94 ? 12.968 13.353 5.593 1.00 45.88 94 PRO A CA 1
ATOM 759 C C . PRO A 1 94 ? 13.327 14.128 6.864 1.00 45.88 94 PRO A C 1
ATOM 761 O O . PRO A 1 94 ? 13.645 15.317 6.812 1.00 45.88 94 PRO A O 1
ATOM 764 N N . PHE A 1 95 ? 13.243 13.454 8.011 1.00 46.62 95 PHE A N 1
ATOM 765 C CA . PHE A 1 95 ? 13.868 13.911 9.248 1.00 46.62 95 PHE A CA 1
ATOM 766 C C . PHE A 1 95 ? 15.383 13.924 9.009 1.00 46.62 95 PHE A C 1
ATOM 768 O O . PHE A 1 95 ? 16.074 12.946 9.279 1.00 46.62 95 PHE A O 1
ATOM 775 N N . ILE A 1 96 ? 15.881 15.010 8.425 1.00 42.34 96 ILE A N 1
ATOM 776 C CA . ILE A 1 96 ? 17.300 15.336 8.418 1.00 42.34 96 ILE A CA 1
ATOM 777 C C . ILE A 1 96 ? 17.557 15.955 9.793 1.00 42.34 96 ILE A C 1
ATOM 779 O O . ILE A 1 96 ? 17.016 17.017 10.106 1.00 42.34 96 ILE A O 1
ATOM 783 N N . LYS A 1 97 ? 18.275 15.215 10.639 1.00 41.50 97 LYS A N 1
ATOM 784 C CA . LYS A 1 97 ? 19.002 15.786 11.773 1.00 41.50 97 LYS A CA 1
ATOM 785 C C . LYS A 1 97 ? 20.336 16.308 11.269 1.00 41.50 97 LYS A C 1
ATOM 787 O O . LYS A 1 97 ? 20.906 15.623 10.392 1.00 41.50 97 LYS A O 1
#

Mean predicted aligned error: 11.73 Å